Protein AF-A0A4P7GSN3-F1 (afdb_monomer)

pLDDT: mean 88.88, std 13.26, range [34.94, 98.12]

Mean predicted aligned error: 5.31 Å

Secondary structure (DSSP, 8-state):
-HHHHHHHHHHHHHHHTTTTSEEEEEEE-STT-EEEEEEEEEEE-SSEEEEEE-GGGTT-EEEEEHHHHHTTSEEEEEEETTEEEE----TT---

Nearest PDB structures (foldseek):
  3fb9-assembly1_A  TM=7.850E-01  e=6.507E-05  Streptococcus pneumoniae TIGR4
  8bdv-assembly1_A  TM=6.690E-01  e=4.033E-01  Staphylococcus aureus
  1ci0-assembly1_B  TM=4.309E-01  e=4.831E-01  Saccharomyces cerevisiae
  1nrg-assembly1_A-2  TM=4.635E-01  e=1.817E+00  Homo sapiens
  8qyt-assembly1_A-2  TM=2.865E-01  e=3.743E+00  Homo sapiens

Solvent-accessible surface area (backbone atoms only — not comparable to full-atom values): 5410 Å² total; per-residue (Å²): 123,66,69,61,56,57,52,44,51,49,55,50,59,57,50,60,78,42,54,75,32,45,30,40,39,40,36,61,73,59,104,84,41,75,47,76,50,53,25,29,30,63,46,76,53,100,69,34,36,32,33,34,27,41,71,95,55,75,52,41,74,47,76,50,42,51,63,34,36,37,69,61,41,28,43,50,27,40,51,60,88,94,45,77,47,73,62,85,57,54,83,73,79,81,121

Structure (mmCIF, N/CA/C/O backbone):
data_AF-A0A4P7GSN3-F1
#
_entry.id   AF-A0A4P7GSN3-F1
#
loop_
_atom_site.group_PDB
_atom_site.id
_atom_site.type_symbol
_atom_site.label_atom_id
_atom_site.label_alt_id
_atom_site.label_comp_id
_atom_site.label_asym_id
_atom_site.label_entity_id
_atom_site.label_seq_id
_atom_site.pdbx_PDB_ins_code
_atom_site.Cartn_x
_atom_site.Cartn_y
_atom_site.Cartn_z
_atom_site.occupancy
_atom_site.B_iso_or_equiv
_atom_site.auth_seq_id
_atom_site.auth_comp_id
_atom_site.auth_asym_id
_atom_site.auth_atom_id
_atom_site.pdbx_PDB_model_num
ATOM 1 N N . MET A 1 1 ? 10.090 -7.611 -21.107 1.00 52.44 1 MET A N 1
ATOM 2 C CA . MET A 1 1 ? 8.878 -6.759 -20.958 1.00 52.44 1 MET A CA 1
ATOM 3 C C . MET A 1 1 ? 7.625 -7.535 -20.536 1.00 52.44 1 MET A C 1
ATOM 5 O O . MET A 1 1 ? 6.759 -6.914 -19.935 1.00 52.44 1 MET A O 1
ATOM 9 N N . ALA A 1 2 ? 7.505 -8.845 -20.805 1.00 52.59 2 ALA A N 1
ATOM 10 C CA . ALA A 1 2 ? 6.383 -9.659 -20.312 1.00 52.59 2 ALA A CA 1
ATOM 11 C C . ALA A 1 2 ? 6.449 -9.904 -18.790 1.00 52.59 2 ALA A C 1
ATOM 13 O O . ALA A 1 2 ? 5.463 -9.683 -18.102 1.00 52.59 2 ALA A O 1
ATOM 14 N N . GLU A 1 3 ? 7.638 -10.200 -18.259 1.00 59.88 3 GLU A N 1
ATOM 15 C CA . GLU A 1 3 ? 7.853 -10.533 -16.838 1.00 59.88 3 GLU A CA 1
ATOM 16 C C . GLU A 1 3 ? 7.365 -9.448 -15.868 1.00 59.88 3 GLU A C 1
ATOM 18 O O . GLU A 1 3 ? 6.786 -9.742 -14.829 1.00 59.88 3 GLU A O 1
ATOM 23 N N . SER A 1 4 ? 7.516 -8.170 -16.226 1.00 67.44 4 SER A N 1
ATOM 24 C CA . SER A 1 4 ? 7.035 -7.077 -15.379 1.00 67.44 4 SER A CA 1
ATOM 25 C C . SER A 1 4 ? 5.507 -7.014 -15.311 1.00 67.44 4 SER A C 1
ATOM 27 O O . SER A 1 4 ? 4.976 -6.583 -14.297 1.00 67.44 4 SER A O 1
ATOM 29 N N . ARG A 1 5 ? 4.774 -7.424 -16.356 1.00 75.88 5 ARG A N 1
ATOM 30 C CA . ARG A 1 5 ? 3.301 -7.377 -16.344 1.00 75.88 5 ARG A CA 1
ATOM 31 C C . ARG A 1 5 ? 2.711 -8.429 -15.409 1.00 75.88 5 ARG A C 1
ATOM 33 O O . ARG A 1 5 ? 1.768 -8.105 -14.689 1.00 75.88 5 ARG A O 1
ATOM 40 N N . ASP A 1 6 ? 3.286 -9.628 -15.386 1.00 85.31 6 ASP A N 1
ATOM 41 C CA . ASP A 1 6 ? 2.887 -10.690 -14.459 1.00 85.31 6 ASP A CA 1
ATOM 42 C C . ASP A 1 6 ? 3.129 -10.279 -13.002 1.00 85.31 6 ASP A C 1
ATOM 44 O O . ASP A 1 6 ? 2.20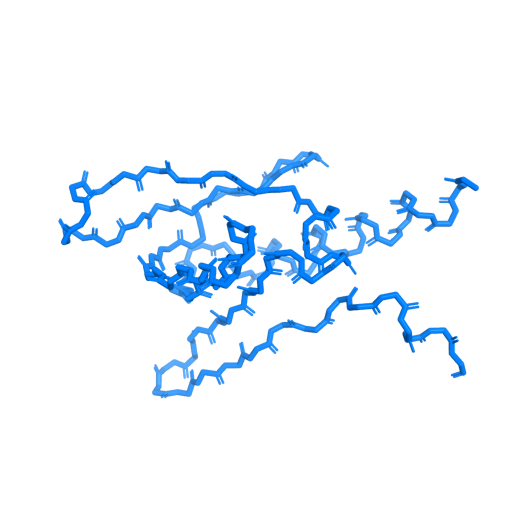5 -10.343 -12.190 1.00 85.31 6 ASP A O 1
ATOM 48 N N . VAL A 1 7 ? 4.299 -9.702 -12.700 1.00 89.06 7 VAL A N 1
ATOM 49 C CA . VAL A 1 7 ? 4.621 -9.204 -11.350 1.00 89.06 7 VAL A CA 1
ATOM 50 C C . VAL A 1 7 ? 3.644 -8.115 -10.894 1.00 89.06 7 VAL A C 1
ATOM 52 O O . VAL A 1 7 ? 3.145 -8.155 -9.771 1.00 89.06 7 VAL A O 1
ATOM 55 N N . LEU A 1 8 ? 3.304 -7.143 -11.750 1.00 91.75 8 LEU A N 1
ATOM 56 C CA . LEU A 1 8 ? 2.328 -6.107 -11.378 1.00 91.75 8 LEU A CA 1
ATOM 57 C C . LEU A 1 8 ? 0.926 -6.697 -11.133 1.00 91.75 8 LEU A C 1
ATOM 59 O O . LEU A 1 8 ? 0.209 -6.223 -10.250 1.00 91.75 8 LEU A O 1
ATOM 63 N N . ALA A 1 9 ? 0.541 -7.742 -11.873 1.00 91.94 9 ALA A N 1
ATOM 64 C CA . ALA A 1 9 ? -0.715 -8.452 -11.651 1.00 91.94 9 ALA A CA 1
ATOM 65 C C . ALA A 1 9 ? -0.711 -9.247 -10.333 1.00 91.94 9 ALA A C 1
ATOM 67 O O . ALA A 1 9 ? -1.740 -9.329 -9.662 1.00 91.94 9 ALA A O 1
ATOM 68 N N . GLU A 1 10 ? 0.425 -9.813 -9.924 1.00 93.06 10 GLU A N 1
ATOM 69 C CA . GLU A 1 10 ? 0.596 -10.432 -8.602 1.00 93.06 10 GLU A CA 1
ATOM 70 C C . GLU A 1 10 ? 0.489 -9.412 -7.468 1.00 93.06 10 GLU A C 1
ATOM 72 O O . GLU A 1 10 ? -0.289 -9.626 -6.541 1.00 93.06 10 GLU A O 1
ATOM 77 N N . ILE A 1 11 ? 1.172 -8.266 -7.578 1.00 94.81 11 ILE A N 1
ATOM 78 C CA . ILE A 1 11 ? 1.076 -7.175 -6.591 1.00 94.81 11 ILE A CA 1
ATOM 79 C C . ILE A 1 11 ? -0.378 -6.714 -6.448 1.00 94.81 11 ILE A C 1
ATOM 81 O O . ILE A 1 11 ? -0.871 -6.516 -5.336 1.00 94.81 11 ILE A O 1
ATOM 85 N N . ARG A 1 12 ? -1.090 -6.562 -7.571 1.00 95.19 12 ARG A N 1
ATOM 86 C CA . ARG A 1 12 ? -2.515 -6.228 -7.555 1.00 95.19 12 ARG A CA 1
ATOM 87 C C . ARG A 1 12 ? -3.337 -7.277 -6.801 1.00 95.19 12 ARG A C 1
ATOM 89 O O . ARG A 1 12 ? -4.121 -6.890 -5.936 1.00 95.19 12 ARG A O 1
ATOM 96 N N . ARG A 1 13 ? -3.175 -8.561 -7.141 1.00 95.69 13 ARG A N 1
ATOM 97 C CA . ARG A 1 13 ? -3.919 -9.672 -6.521 1.00 95.69 13 ARG A CA 1
ATOM 98 C C . ARG A 1 13 ? -3.659 -9.762 -5.022 1.00 95.69 13 ARG A C 1
ATOM 100 O O . ARG A 1 13 ? -4.587 -9.995 -4.257 1.00 95.69 13 ARG A O 1
ATOM 107 N N . ASP A 1 14 ? -2.423 -9.531 -4.588 1.00 95.50 14 ASP A N 1
ATOM 108 C CA . ASP A 1 14 ? -2.100 -9.464 -3.164 1.00 95.50 14 ASP A CA 1
ATOM 109 C C . ASP A 1 14 ? -2.809 -8.275 -2.493 1.00 95.50 14 ASP A C 1
ATOM 111 O O . ASP A 1 14 ? -3.492 -8.461 -1.486 1.00 95.50 14 ASP A O 1
ATOM 115 N N . LEU A 1 15 ? -2.756 -7.078 -3.095 1.00 96.56 15 LEU A N 1
ATOM 116 C CA . LEU A 1 15 ? -3.429 -5.880 -2.575 1.00 96.56 15 LEU A CA 1
ATOM 117 C C . LEU A 1 15 ? -4.952 -6.012 -2.466 1.00 96.56 15 LEU A C 1
ATOM 119 O O . LEU A 1 15 ? -5.542 -5.449 -1.542 1.00 96.56 15 LEU A O 1
ATOM 123 N N . GLU A 1 16 ? -5.589 -6.761 -3.367 1.00 96.69 16 GLU A N 1
ATOM 124 C CA . GLU A 1 16 ? -7.028 -7.049 -3.318 1.00 96.69 16 GLU A CA 1
ATOM 125 C C . GLU A 1 16 ? -7.439 -7.696 -1.976 1.00 96.69 16 GLU A C 1
ATOM 127 O O . GLU A 1 16 ? -8.499 -7.364 -1.443 1.00 96.69 16 GLU A O 1
ATOM 132 N N . ASN A 1 17 ? -6.564 -8.486 -1.335 1.00 96.25 17 ASN A N 1
ATOM 133 C CA . ASN A 1 17 ? -6.812 -9.098 -0.015 1.00 96.25 17 ASN A CA 1
ATOM 134 C C . ASN A 1 17 ? -6.786 -8.108 1.164 1.00 96.25 17 ASN A C 1
ATOM 136 O O . ASN A 1 17 ? -7.084 -8.475 2.313 1.00 96.25 17 ASN A O 1
ATOM 140 N N . TYR A 1 18 ? -6.385 -6.860 0.922 1.00 96.75 18 TYR A N 1
ATOM 141 C CA . TYR A 1 18 ? -6.301 -5.823 1.946 1.00 96.75 18 TYR A CA 1
ATOM 142 C C . TYR A 1 18 ? -7.251 -4.649 1.693 1.00 96.75 18 TYR A C 1
ATOM 144 O O . TYR A 1 18 ? -7.225 -3.681 2.454 1.00 96.75 18 TYR A O 1
ATOM 152 N N . VAL A 1 19 ? -8.107 -4.718 0.668 1.00 97.38 19 VAL A N 1
ATOM 153 C CA . VAL A 1 19 ? -9.153 -3.710 0.445 1.00 97.38 19 VAL A CA 1
ATOM 154 C C . VAL A 1 19 ? -10.063 -3.630 1.676 1.00 97.38 19 VAL A C 1
ATOM 156 O O . VAL A 1 19 ? -10.437 -4.640 2.267 1.00 97.38 19 VAL A O 1
ATOM 159 N N . GLY A 1 20 ? -10.370 -2.406 2.102 1.00 97.06 20 GLY A N 1
ATOM 160 C CA . GLY A 1 20 ? -11.104 -2.105 3.330 1.00 97.06 20 GLY A 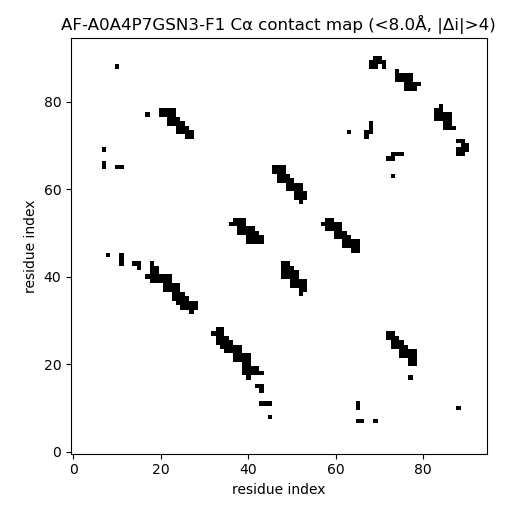CA 1
ATOM 161 C C . GLY A 1 20 ? -10.250 -2.108 4.602 1.00 97.06 20 GLY A C 1
ATOM 162 O O . GLY A 1 20 ? -10.745 -1.708 5.653 1.00 97.06 20 GLY A O 1
ATOM 163 N N . LYS A 1 21 ? -8.972 -2.509 4.543 1.00 96.88 21 LYS A N 1
ATOM 164 C CA . LYS A 1 21 ? -8.081 -2.492 5.712 1.00 96.88 21 LYS A CA 1
ATOM 165 C C . LYS A 1 21 ? -7.373 -1.153 5.855 1.00 96.88 21 LYS A C 1
ATOM 167 O O . LYS A 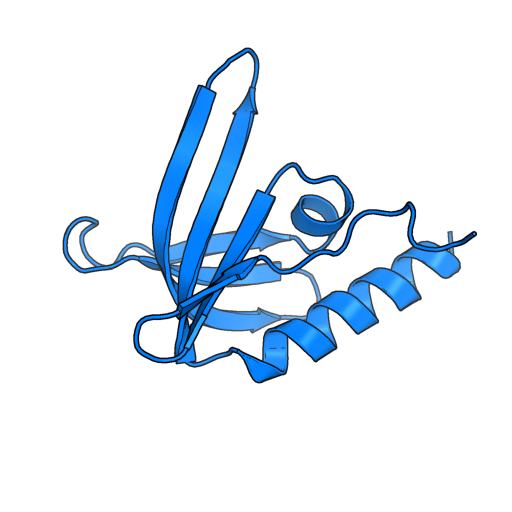1 21 ? -7.062 -0.472 4.872 1.00 96.88 21 LYS A O 1
ATOM 172 N N . ARG A 1 22 ? -7.069 -0.802 7.106 1.00 96.69 22 ARG A N 1
ATOM 173 C CA . ARG A 1 22 ? -6.243 0.360 7.423 1.00 96.69 22 ARG A CA 1
ATOM 174 C C . ARG A 1 22 ? -4.810 0.107 6.961 1.00 96.69 22 ARG A C 1
ATOM 176 O O . ARG A 1 22 ? -4.254 -0.973 7.178 1.00 96.69 22 ARG A O 1
ATOM 183 N N . VAL A 1 23 ? -4.213 1.117 6.347 1.00 97.19 23 VAL A N 1
ATOM 184 C CA . VAL A 1 23 ? -2.865 1.086 5.793 1.00 97.19 23 VAL A CA 1
ATOM 185 C C . VAL A 1 23 ? -2.098 2.360 6.123 1.00 97.19 23 VAL A C 1
ATOM 187 O O . VAL A 1 23 ? -2.665 3.443 6.270 1.00 97.19 23 VAL A O 1
ATOM 190 N N . ARG A 1 24 ? -0.776 2.229 6.183 1.00 96.50 24 ARG A N 1
ATOM 191 C CA . ARG A 1 24 ? 0.176 3.335 6.198 1.00 96.50 24 ARG A CA 1
ATOM 192 C C . ARG A 1 24 ? 0.897 3.380 4.861 1.00 96.50 24 ARG A C 1
ATOM 194 O O . ARG A 1 24 ? 1.436 2.367 4.416 1.00 96.50 24 ARG A O 1
ATOM 201 N N . ILE A 1 25 ? 0.925 4.558 4.257 1.00 95.81 25 ILE A N 1
ATOM 202 C CA . ILE A 1 25 ? 1.619 4.840 3.007 1.00 95.81 25 ILE A CA 1
ATOM 203 C C . ILE A 1 25 ? 2.840 5.693 3.300 1.00 95.81 25 ILE A C 1
ATOM 205 O O . ILE A 1 25 ? 2.710 6.777 3.869 1.00 95.81 25 ILE A O 1
ATOM 209 N N . ARG A 1 26 ? 4.011 5.230 2.866 1.00 95.31 26 ARG A N 1
ATOM 210 C CA . ARG A 1 26 ? 5.260 5.995 2.872 1.00 95.31 26 ARG A CA 1
ATOM 211 C C . ARG A 1 26 ? 5.683 6.241 1.430 1.00 95.31 26 ARG A C 1
ATOM 213 O O . ARG A 1 26 ? 5.932 5.291 0.703 1.00 95.31 26 ARG A O 1
ATOM 220 N N . ALA A 1 27 ? 5.727 7.500 1.001 1.00 93.44 27 ALA A N 1
ATOM 221 C CA . ALA A 1 27 ? 6.042 7.865 -0.381 1.00 93.44 27 ALA A CA 1
ATOM 222 C C . ALA A 1 27 ? 7.275 8.776 -0.468 1.00 93.44 27 ALA A C 1
ATOM 224 O O . ALA A 1 27 ? 7.383 9.778 0.248 1.00 93.44 27 ALA A O 1
ATOM 225 N N . ASN A 1 28 ? 8.175 8.452 -1.396 1.00 91.19 28 ASN A N 1
ATOM 226 C CA . ASN A 1 28 ? 9.395 9.194 -1.694 1.00 91.19 28 ASN A CA 1
ATOM 227 C C . ASN A 1 28 ? 9.101 10.300 -2.721 1.00 91.19 28 ASN A C 1
ATOM 229 O O . ASN A 1 28 ? 8.996 10.051 -3.919 1.00 91.19 28 ASN A O 1
ATOM 233 N N . LYS A 1 29 ? 8.975 11.552 -2.265 1.00 81.56 29 LYS A N 1
ATOM 234 C CA . LYS A 1 29 ? 8.679 12.728 -3.109 1.00 81.56 29 LYS A CA 1
ATOM 235 C C . LYS A 1 29 ? 9.935 13.522 -3.513 1.00 81.56 29 LYS A C 1
ATOM 237 O O . LYS A 1 29 ? 9.905 14.751 -3.544 1.00 81.56 29 LYS A O 1
ATOM 242 N N . GLY A 1 30 ? 11.045 12.844 -3.817 1.00 78.44 30 GLY A N 1
ATOM 243 C CA . GLY A 1 30 ? 12.277 13.463 -4.337 1.00 78.44 30 GLY A CA 1
ATOM 244 C C . GLY A 1 30 ? 13.422 13.597 -3.322 1.00 78.44 30 GLY A C 1
ATOM 245 O O . GLY A 1 30 ? 13.490 12.840 -2.356 1.00 78.44 30 GLY A O 1
ATOM 246 N N . ARG A 1 31 ? 14.347 14.549 -3.560 1.00 75.88 31 ARG A N 1
ATOM 247 C CA . ARG A 1 31 ? 15.687 14.686 -2.929 1.00 75.88 31 ARG A CA 1
ATOM 248 C C . ARG A 1 31 ? 15.669 14.962 -1.410 1.00 75.88 31 ARG A C 1
ATOM 250 O O . ARG A 1 31 ? 16.149 16.006 -0.986 1.00 75.88 31 ARG A O 1
ATOM 257 N N . ARG A 1 32 ? 15.195 14.005 -0.600 1.00 79.38 32 ARG A N 1
ATOM 258 C CA . ARG A 1 32 ? 15.087 13.994 0.885 1.00 79.38 32 ARG A CA 1
ATOM 259 C C . ARG A 1 32 ? 13.705 14.325 1.463 1.00 79.38 32 ARG A C 1
ATOM 261 O O . ARG A 1 32 ? 13.608 14.662 2.639 1.00 79.38 32 ARG A O 1
ATOM 268 N N . ARG A 1 33 ? 12.623 14.202 0.687 1.00 85.31 33 ARG A N 1
ATOM 269 C CA . ARG A 1 33 ? 11.256 14.331 1.226 1.00 85.31 33 ARG A CA 1
ATOM 270 C C . ARG A 1 33 ? 10.528 12.996 1.206 1.00 85.31 33 ARG A C 1
ATOM 272 O O . ARG A 1 33 ? 10.121 12.522 0.150 1.00 85.31 33 ARG A O 1
ATOM 279 N N . ILE A 1 34 ? 10.336 12.441 2.395 1.00 90.25 34 ILE A N 1
ATOM 280 C CA . ILE A 1 34 ? 9.500 11.270 2.642 1.00 90.25 34 ILE A CA 1
ATOM 281 C C . ILE A 1 34 ? 8.209 11.770 3.277 1.00 90.25 34 ILE A C 1
ATOM 283 O O . ILE A 1 34 ? 8.253 12.535 4.239 1.00 90.25 34 ILE A O 1
ATOM 287 N N . VAL A 1 35 ? 7.068 11.368 2.724 1.00 91.38 35 VAL A N 1
ATOM 288 C CA . VAL A 1 35 ? 5.759 11.647 3.321 1.00 91.38 35 VAL A CA 1
ATOM 289 C C . VAL A 1 35 ? 5.149 10.351 3.817 1.00 91.38 35 VAL A C 1
ATOM 291 O O . VAL A 1 35 ? 5.141 9.357 3.095 1.00 91.38 35 VAL A O 1
AT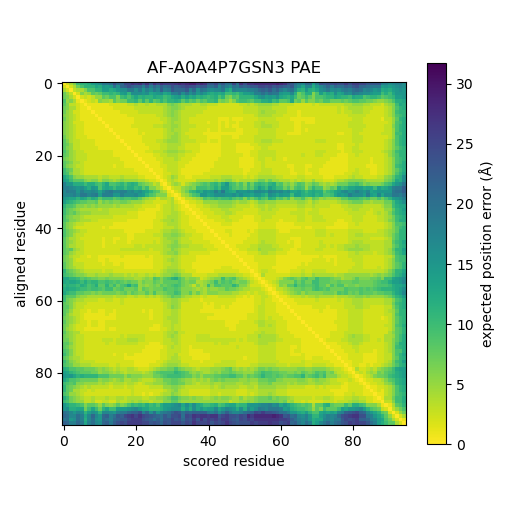OM 294 N N . GLU A 1 36 ? 4.629 10.375 5.039 1.00 94.19 36 GLU A N 1
ATOM 295 C CA . GLU A 1 36 ? 3.910 9.252 5.629 1.00 94.19 36 GLU A CA 1
ATOM 296 C C . GLU A 1 36 ? 2.471 9.676 5.914 1.00 94.19 36 GLU A C 1
ATOM 298 O O . GLU A 1 36 ? 2.233 10.761 6.447 1.00 94.19 36 GLU A O 1
ATOM 303 N N . ARG A 1 37 ? 1.512 8.852 5.493 1.00 94.19 37 ARG A N 1
ATOM 304 C CA . ARG A 1 37 ? 0.075 9.091 5.661 1.00 94.19 37 ARG A CA 1
ATOM 305 C C . ARG A 1 37 ? -0.626 7.797 6.040 1.00 94.19 37 ARG A C 1
ATOM 307 O O . ARG A 1 37 ? -0.197 6.721 5.629 1.00 94.19 37 ARG A O 1
ATOM 314 N N . GLU A 1 38 ? -1.715 7.915 6.781 1.00 95.31 38 GLU A N 1
ATOM 315 C CA . GLU A 1 38 ? -2.566 6.790 7.163 1.00 95.31 38 GLU A CA 1
ATOM 316 C C . GLU A 1 38 ? -3.949 6.926 6.536 1.00 95.31 38 GLU A C 1
ATOM 318 O O . GLU A 1 38 ? -4.422 8.029 6.243 1.00 95.31 38 GLU A O 1
ATOM 323 N N . GLY A 1 39 ? -4.561 5.783 6.261 1.00 96.19 39 GLY A N 1
ATOM 324 C CA . GLY A 1 39 ? -5.863 5.714 5.626 1.00 96.19 39 GLY A CA 1
ATOM 325 C C . GLY A 1 39 ? -6.350 4.286 5.481 1.00 96.19 39 GLY A C 1
ATOM 326 O O . GLY A 1 39 ? -5.787 3.351 6.040 1.00 96.19 39 GLY A O 1
ATOM 327 N N . THR A 1 40 ? -7.380 4.106 4.671 1.00 97.44 40 THR A N 1
ATOM 328 C CA . THR A 1 40 ? -7.938 2.809 4.293 1.00 97.44 40 THR A CA 1
ATOM 329 C C . THR A 1 40 ? -7.628 2.528 2.830 1.00 97.44 40 THR A C 1
ATOM 331 O O . THR A 1 40 ? -7.824 3.404 1.982 1.00 97.44 40 THR A O 1
ATOM 334 N N . LEU A 1 41 ? -7.164 1.316 2.511 1.00 98.00 41 LEU A N 1
ATOM 335 C CA . LEU A 1 41 ? -7.060 0.866 1.123 1.00 98.00 41 LEU A CA 1
ATOM 336 C C . LEU A 1 41 ? -8.479 0.738 0.555 1.00 98.00 41 LEU A C 1
ATOM 338 O O . LEU A 1 41 ? -9.198 -0.201 0.875 1.00 98.00 41 LEU A O 1
ATOM 342 N N . GLU A 1 42 ? -8.914 1.718 -0.231 1.00 97.94 42 GLU A N 1
ATOM 343 C CA . GLU A 1 42 ? -10.314 1.865 -0.633 1.00 97.94 42 GLU A CA 1
ATOM 344 C C . GLU A 1 42 ? -10.645 0.958 -1.818 1.00 97.94 42 GLU A C 1
ATOM 346 O O . GLU A 1 42 ? -11.671 0.282 -1.803 1.00 97.94 42 GLU A O 1
ATOM 351 N N . LYS A 1 43 ? -9.798 0.961 -2.857 1.00 97.69 43 LYS A N 1
ATOM 352 C CA . LYS A 1 43 ? -10.032 0.229 -4.112 1.00 97.69 43 LYS A CA 1
ATOM 353 C C . LYS A 1 43 ? -8.729 -0.142 -4.810 1.00 97.69 43 LYS A C 1
ATOM 355 O O . LYS A 1 43 ? -7.731 0.569 -4.701 1.00 97.69 43 LYS A O 1
ATOM 360 N N . THR A 1 44 ? -8.779 -1.195 -5.613 1.00 97.75 44 THR A N 1
ATOM 361 C CA . THR A 1 44 ? -7.750 -1.580 -6.586 1.00 97.75 44 THR A CA 1
ATOM 362 C C . THR A 1 44 ? -8.338 -1.523 -7.998 1.00 97.75 44 THR A C 1
ATOM 364 O O . THR A 1 44 ? -9.516 -1.799 -8.215 1.00 97.75 44 THR A O 1
ATOM 367 N N . TYR A 1 45 ? -7.520 -1.130 -8.968 1.00 96.31 45 TYR A N 1
ATOM 368 C CA . TYR A 1 45 ? -7.857 -1.032 -10.388 1.00 96.31 45 TYR A CA 1
ATOM 369 C C . TYR A 1 45 ? -6.713 -1.632 -11.209 1.00 96.31 45 TYR A C 1
ATOM 371 O O . TYR A 1 45 ? -5.620 -1.783 -10.681 1.00 96.31 45 TYR A O 1
ATOM 379 N N . PRO A 1 46 ? -6.886 -1.921 -12.511 1.00 94.31 46 PRO A N 1
ATOM 380 C CA . PRO A 1 46 ? -5.839 -2.565 -13.307 1.00 94.31 46 PRO A CA 1
ATOM 381 C C . PRO A 1 46 ? -4.439 -1.944 -13.229 1.00 94.31 46 PRO A C 1
ATOM 383 O O . PRO A 1 46 ? -3.466 -2.687 -13.250 1.00 94.31 46 PRO A O 1
ATOM 386 N N . ASN A 1 47 ? -4.330 -0.619 -13.079 1.00 94.12 47 ASN A N 1
ATOM 387 C CA . ASN A 1 47 ? -3.042 0.086 -13.113 1.00 94.12 47 ASN A CA 1
ATOM 388 C C . ASN A 1 47 ? -2.690 0.836 -11.816 1.00 94.12 47 ASN A C 1
ATOM 390 O O . ASN A 1 47 ? -1.578 1.350 -11.691 1.00 94.12 47 ASN A O 1
ATOM 394 N N . LEU A 1 48 ? -3.629 0.957 -10.875 1.00 96.94 48 LEU A N 1
ATOM 395 C CA . LEU A 1 48 ? -3.448 1.756 -9.665 1.00 96.94 48 LEU A CA 1
ATOM 396 C C . LEU A 1 48 ? -4.324 1.256 -8.523 1.00 96.94 48 LEU A C 1
ATOM 398 O O . LEU A 1 48 ? -5.349 0.615 -8.738 1.00 96.94 48 LEU A O 1
ATOM 402 N N 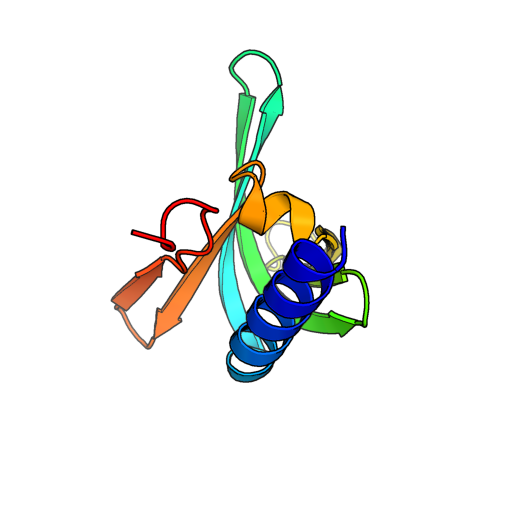. PHE A 1 49 ? -3.970 1.638 -7.307 1.00 98.00 49 PHE A N 1
ATOM 403 C CA . PHE A 1 49 ? -4.810 1.478 -6.127 1.00 98.00 49 PHE A CA 1
ATOM 404 C C . PHE A 1 49 ? -5.090 2.836 -5.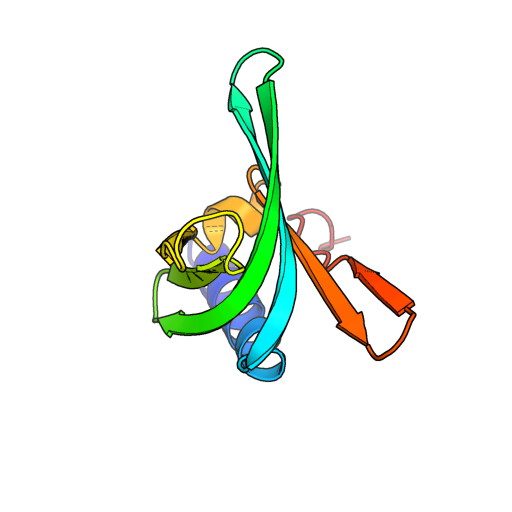484 1.00 98.00 49 PHE A C 1
ATOM 406 O O . PHE A 1 49 ? -4.352 3.802 -5.685 1.00 98.00 49 PHE A O 1
ATOM 413 N N . VAL A 1 50 ? -6.184 2.913 -4.730 1.00 98.12 50 VAL A N 1
ATOM 414 C CA . VAL A 1 50 ? -6.680 4.134 -4.091 1.00 98.12 50 VAL A CA 1
ATOM 415 C C . VAL A 1 50 ? -6.696 3.947 -2.586 1.00 98.12 50 VAL A C 1
ATOM 417 O O . VAL A 1 50 ? -7.247 2.973 -2.079 1.00 98.12 50 VAL A O 1
ATOM 420 N N . VAL A 1 51 ? -6.133 4.915 -1.873 1.00 97.88 51 VAL A N 1
ATOM 421 C CA . VAL A 1 51 ? -6.172 5.009 -0.416 1.00 97.88 51 VAL A CA 1
ATOM 422 C C . VAL A 1 51 ? -7.006 6.224 -0.041 1.00 97.88 51 VAL A C 1
ATOM 424 O O . VAL A 1 51 ? -6.710 7.345 -0.462 1.00 97.88 51 VAL A O 1
ATOM 427 N N . LYS A 1 52 ? -8.047 6.003 0.758 1.00 97.69 52 LYS A N 1
ATOM 428 C CA . LYS A 1 52 ? -8.813 7.070 1.399 1.00 97.69 52 LYS A CA 1
ATOM 429 C C . LYS A 1 52 ? -8.124 7.407 2.715 1.00 97.69 52 LYS A C 1
ATOM 431 O O . LYS A 1 52 ? -8.051 6.553 3.588 1.00 97.69 52 LYS A O 1
ATOM 436 N N . LEU A 1 53 ? -7.583 8.612 2.837 1.00 96.06 53 LEU A N 1
ATOM 437 C CA . LEU A 1 53 ? -6.900 9.050 4.051 1.00 96.06 53 LEU A CA 1
ATOM 438 C C . LEU A 1 53 ? -7.884 9.236 5.211 1.00 96.06 53 LEU A C 1
ATOM 440 O O . LEU A 1 53 ? -9.068 9.489 4.982 1.00 96.06 53 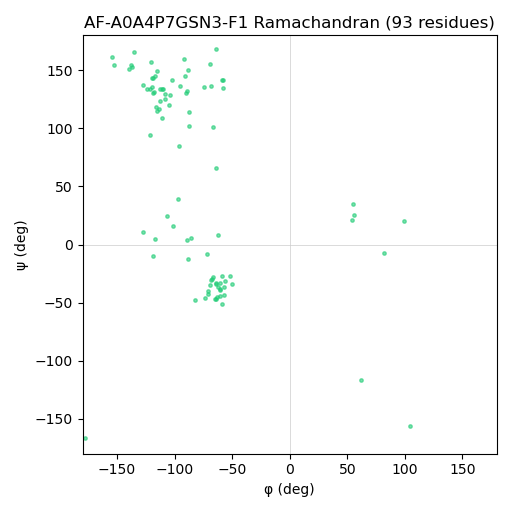LEU A O 1
ATOM 444 N N . ASP A 1 54 ? -7.373 9.133 6.436 1.00 91.88 54 ASP A N 1
ATOM 445 C CA . ASP A 1 54 ? -8.154 9.353 7.658 1.00 91.88 54 ASP A CA 1
ATOM 446 C C . ASP A 1 54 ? -8.660 10.816 7.760 1.00 91.88 54 ASP A C 1
ATOM 448 O O . ASP A 1 54 ? -8.247 11.702 7.001 1.00 91.88 54 ASP A O 1
ATOM 452 N N . GLU A 1 55 ? -9.578 11.090 8.694 1.00 84.75 55 GLU A N 1
ATOM 453 C CA . GLU A 1 55 ? -10.291 12.378 8.814 1.00 84.75 55 GLU A CA 1
ATOM 454 C C . GLU A 1 55 ? -9.375 13.595 9.017 1.00 84.75 55 GLU A C 1
ATOM 456 O O . GLU A 1 55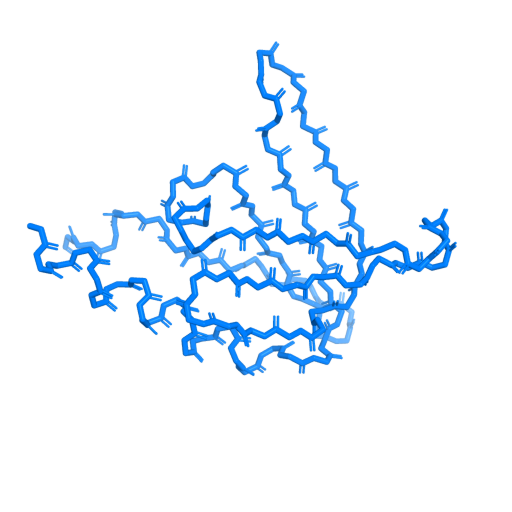 ? -9.703 14.683 8.541 1.00 84.75 55 GLU A O 1
ATOM 461 N N . GLU A 1 56 ? -8.189 13.401 9.608 1.00 87.00 56 GLU A N 1
ATOM 462 C CA . GLU A 1 56 ? -7.124 14.418 9.707 1.00 87.00 56 GLU A CA 1
ATOM 463 C C . GLU A 1 56 ? -6.783 15.043 8.338 1.00 87.00 56 GLU A C 1
ATOM 465 O O . GLU A 1 56 ? -6.387 16.204 8.242 1.00 87.00 56 GLU A O 1
ATOM 470 N N . TYR A 1 57 ? -6.996 14.295 7.254 1.00 86.25 57 TYR A N 1
ATOM 471 C CA . TYR A 1 57 ? -6.749 14.714 5.876 1.00 86.25 57 TYR A CA 1
ATOM 472 C C . TYR A 1 57 ? -8.028 15.000 5.093 1.00 86.25 57 TYR A C 1
ATOM 474 O O . TYR A 1 57 ? -8.029 14.885 3.864 1.00 86.25 57 TYR A O 1
ATOM 482 N N . GLN A 1 58 ? -9.122 15.340 5.780 1.00 90.06 58 GLN A N 1
ATOM 483 C CA . GLN A 1 58 ? -10.418 15.647 5.168 1.00 90.06 58 GLN A CA 1
ATOM 484 C C . GLN A 1 58 ? -10.922 14.517 4.254 1.00 90.06 58 GLN A C 1
ATOM 486 O O . GLN A 1 58 ? -11.515 14.773 3.207 1.00 90.06 58 GLN A O 1
ATOM 491 N N . ASN A 1 59 ? -10.651 13.254 4.610 1.00 88.69 59 ASN A N 1
ATOM 492 C CA . ASN A 1 59 ? -11.030 12.086 3.806 1.00 88.69 59 ASN A CA 1
ATOM 493 C C . ASN A 1 59 ? -10.500 12.116 2.354 1.00 88.69 59 ASN A C 1
ATOM 495 O O . ASN A 1 59 ? -11.083 11.504 1.451 1.00 88.69 59 ASN A O 1
ATOM 499 N N . ARG A 1 60 ? -9.396 12.835 2.102 1.00 94.75 60 ARG A N 1
ATOM 500 C CA . ARG A 1 60 ? -8.788 12.945 0.773 1.00 94.75 60 ARG A CA 1
ATOM 501 C C . ARG A 1 60 ? -8.388 11.568 0.240 1.00 94.75 60 ARG A C 1
ATOM 503 O O . ARG A 1 60 ? -7.845 10.740 0.964 1.00 94.75 60 ARG A O 1
ATOM 510 N N . ARG A 1 61 ? -8.577 11.350 -1.062 1.00 95.94 61 ARG A N 1
ATOM 511 C CA . ARG A 1 61 ? -8.109 10.145 -1.761 1.00 95.94 61 ARG A CA 1
ATOM 512 C C . ARG A 1 61 ? -6.755 10.381 -2.417 1.00 95.94 61 ARG A C 1
ATOM 514 O O . ARG A 1 61 ? -6.540 11.419 -3.047 1.00 95.94 61 ARG A O 1
ATOM 521 N N . LEU A 1 62 ? -5.857 9.414 -2.282 1.00 95.44 62 LEU A N 1
ATOM 522 C CA . LEU A 1 62 ? -4.594 9.344 -3.012 1.00 95.44 62 LEU A CA 1
ATOM 523 C C . LEU A 1 62 ? -4.556 8.059 -3.831 1.00 95.44 62 LEU A C 1
ATOM 525 O O . LEU A 1 62 ? -5.027 7.020 -3.379 1.00 95.44 62 LEU A O 1
ATOM 529 N N . SER A 1 63 ? -3.978 8.136 -5.023 1.00 97.19 63 SER A N 1
ATOM 530 C CA . SER A 1 63 ? -3.772 6.989 -5.903 1.00 97.19 63 SER A CA 1
ATOM 531 C C . SER A 1 63 ? -2.291 6.771 -6.168 1.00 97.19 63 SER A C 1
ATOM 533 O O . SER A 1 63 ? -1.555 7.743 -6.350 1.00 97.19 63 SER A O 1
ATOM 535 N N . TYR A 1 64 ? -1.887 5.508 -6.247 1.00 96.19 64 TYR A N 1
ATOM 536 C CA . TYR A 1 64 ? -0.519 5.089 -6.548 1.00 96.19 64 TYR A CA 1
ATOM 537 C C . TYR A 1 64 ? -0.536 3.908 -7.511 1.00 96.19 64 TYR A C 1
ATOM 539 O O . TYR A 1 64 ? -1.510 3.155 -7.558 1.00 96.19 64 TYR A O 1
ATOM 547 N N . THR A 1 65 ? 0.532 3.743 -8.281 1.00 96.06 65 THR A N 1
ATOM 548 C CA . THR A 1 65 ? 0.661 2.643 -9.240 1.00 96.06 65 THR A CA 1
ATOM 549 C C . THR A 1 65 ? 1.350 1.439 -8.606 1.00 96.06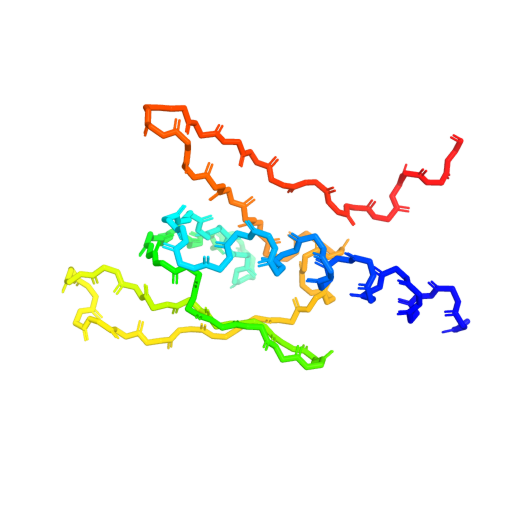 65 THR A C 1
ATOM 551 O O . THR A 1 65 ? 2.077 1.556 -7.620 1.00 96.06 65 THR A O 1
ATOM 554 N N . TYR A 1 66 ? 1.164 0.257 -9.190 1.00 95.25 66 TYR A N 1
ATOM 555 C CA . TYR A 1 66 ? 1.889 -0.944 -8.759 1.00 95.25 66 TYR A CA 1
ATOM 556 C C . TYR A 1 66 ? 3.393 -0.849 -9.052 1.00 95.25 66 TYR A C 1
ATOM 558 O O . TYR A 1 66 ? 4.206 -1.396 -8.311 1.00 95.25 66 TYR A O 1
ATOM 566 N N . THR A 1 67 ? 3.774 -0.084 -10.079 1.00 93.69 67 THR A N 1
ATOM 567 C CA . THR A 1 67 ? 5.175 0.232 -10.374 1.00 93.69 67 THR A CA 1
ATOM 568 C C . THR A 1 67 ? 5.823 1.015 -9.235 1.00 93.69 67 THR A C 1
ATOM 570 O O . THR A 1 67 ? 6.982 0.763 -8.912 1.00 93.69 67 THR A O 1
ATOM 573 N N . ASP A 1 68 ? 5.088 1.913 -8.571 1.00 93.38 68 ASP A N 1
ATOM 574 C CA . ASP A 1 68 ? 5.614 2.665 -7.424 1.00 93.38 68 ASP A CA 1
ATOM 575 C C . ASP A 1 68 ? 5.963 1.744 -6.246 1.00 93.38 68 ASP A C 1
ATOM 577 O O . ASP A 1 68 ? 6.924 2.004 -5.522 1.00 93.38 68 ASP A O 1
ATOM 581 N N . LEU A 1 69 ? 5.213 0.650 -6.072 1.00 93.38 69 LEU A N 1
ATOM 582 C CA . LEU A 1 69 ? 5.490 -0.376 -5.064 1.00 93.38 69 LEU A CA 1
ATOM 583 C C . LEU A 1 69 ? 6.689 -1.239 -5.449 1.00 93.38 69 LEU A C 1
ATOM 585 O O . LEU A 1 69 ? 7.582 -1.462 -4.633 1.00 93.38 69 LEU A O 1
ATOM 589 N N . LEU A 1 70 ? 6.727 -1.681 -6.708 1.00 91.81 70 LEU A N 1
ATOM 590 C CA . LEU A 1 70 ? 7.813 -2.492 -7.256 1.00 91.81 70 LEU A CA 1
ATOM 591 C C . LEU A 1 70 ? 9.166 -1.762 -7.194 1.00 91.81 70 LEU A C 1
ATOM 593 O O . LEU A 1 70 ? 10.196 -2.366 -6.898 1.00 91.81 70 LEU A O 1
ATOM 597 N N . THR A 1 71 ? 9.157 -0.450 -7.444 1.00 90.62 71 THR A N 1
ATOM 598 C CA . THR A 1 71 ? 10.345 0.425 -7.428 1.00 90.62 71 THR A CA 1
ATOM 599 C C . THR A 1 71 ? 10.638 1.038 -6.056 1.00 90.62 71 THR A C 1
ATOM 601 O O . THR A 1 71 ? 11.552 1.853 -5.934 1.00 90.62 71 THR A O 1
ATOM 604 N N . ALA A 1 72 ? 9.872 0.671 -5.019 1.00 90.69 72 ALA A N 1
ATOM 605 C CA . ALA A 1 72 ? 9.965 1.220 -3.663 1.00 90.69 72 ALA A CA 1
ATOM 606 C C . ALA A 1 72 ? 9.854 2.761 -3.581 1.00 90.69 72 ALA A C 1
ATOM 608 O O . ALA A 1 72 ? 10.253 3.383 -2.591 1.00 90.69 72 ALA A O 1
ATOM 609 N N . MET A 1 73 ? 9.275 3.405 -4.599 1.00 91.69 73 MET A N 1
ATOM 610 C CA . MET A 1 73 ? 8.894 4.816 -4.533 1.00 91.69 73 MET A CA 1
ATOM 611 C C . MET A 1 73 ? 7.753 5.021 -3.529 1.00 91.69 73 MET A C 1
ATOM 613 O O . MET A 1 73 ? 7.668 6.069 -2.882 1.00 91.69 73 MET A O 1
ATOM 617 N N . VAL A 1 74 ? 6.911 3.999 -3.374 1.00 94.38 74 VAL A N 1
ATOM 618 C CA . VAL A 1 74 ? 5.835 3.915 -2.394 1.00 94.38 74 VAL A CA 1
ATOM 619 C C . VAL A 1 74 ? 5.971 2.608 -1.622 1.00 94.38 74 VAL A C 1
ATOM 621 O O . VAL A 1 74 ? 6.209 1.550 -2.193 1.00 94.38 74 VAL A O 1
ATOM 624 N N . GLU A 1 75 ? 5.785 2.675 -0.312 1.00 95.50 75 GLU A N 1
ATOM 625 C CA . GLU A 1 75 ? 5.745 1.518 0.572 1.00 95.50 75 GLU A CA 1
ATOM 626 C C . GLU A 1 75 ? 4.382 1.472 1.267 1.00 95.50 75 GLU A C 1
ATOM 628 O O . GLU A 1 75 ? 3.885 2.492 1.757 1.00 95.50 75 GLU A O 1
ATOM 633 N N . VAL A 1 76 ? 3.787 0.279 1.324 1.00 96.56 76 VAL A N 1
ATOM 634 C CA . VAL A 1 76 ? 2.492 0.029 1.970 1.00 96.56 76 VAL A CA 1
ATOM 635 C C . VAL A 1 76 ? 2.720 -0.839 3.196 1.00 96.56 76 VAL A C 1
ATOM 637 O O . VAL A 1 76 ? 3.430 -1.842 3.149 1.00 96.56 76 VAL A O 1
ATOM 640 N N . SER A 1 77 ? 2.111 -0.462 4.314 1.00 97.12 77 SER A N 1
ATOM 641 C CA . SER A 1 77 ? 1.998 -1.323 5.490 1.00 97.12 77 SER A CA 1
ATOM 642 C C . SER A 1 77 ? 0.538 -1.483 5.873 1.00 97.12 77 SER A C 1
ATOM 644 O O . SER A 1 77 ? -0.175 -0.489 5.932 1.00 97.12 77 SER A O 1
ATOM 646 N N . VAL A 1 78 ? 0.100 -2.705 6.154 1.00 96.81 78 VAL A N 1
ATOM 647 C CA . VAL A 1 78 ? -1.274 -3.024 6.556 1.00 96.81 78 VAL A CA 1
ATOM 648 C C . VAL A 1 78 ? -1.327 -3.236 8.062 1.00 96.81 78 VAL A C 1
ATOM 650 O O . VAL A 1 78 ? -0.417 -3.833 8.644 1.00 96.81 78 VAL A O 1
ATOM 653 N N . TYR A 1 79 ? -2.398 -2.762 8.690 1.00 94.81 79 TYR A N 1
ATOM 654 C CA . TYR A 1 79 ? -2.672 -3.010 10.100 1.00 94.81 79 TYR A CA 1
ATOM 655 C C . TYR A 1 79 ? -3.513 -4.280 10.278 1.00 94.81 79 TYR A C 1
ATOM 657 O O . TYR A 1 79 ? -4.550 -4.442 9.635 1.00 94.81 79 TYR A O 1
ATOM 665 N N . ASN A 1 80 ? -3.073 -5.168 11.169 1.00 90.88 80 ASN A N 1
ATOM 666 C CA . ASN A 1 80 ? -3.818 -6.334 11.635 1.00 90.88 80 ASN A CA 1
ATOM 667 C C . ASN A 1 80 ? -3.972 -6.237 13.159 1.00 90.88 80 ASN A C 1
ATOM 669 O O . ASN A 1 80 ? -3.064 -6.579 13.917 1.00 90.88 80 ASN A O 1
ATOM 673 N N . GLY A 1 81 ? -5.091 -5.675 13.617 1.00 87.62 81 GLY A N 1
ATOM 674 C CA . GLY A 1 81 ? -5.264 -5.326 15.027 1.00 87.62 81 GLY A CA 1
ATOM 675 C C . GLY A 1 81 ? -4.227 -4.291 15.479 1.00 87.62 81 GLY A C 1
ATOM 676 O O . GLY A 1 81 ? -4.213 -3.169 14.975 1.00 87.62 81 GLY A O 1
ATOM 677 N N . LYS A 1 82 ? -3.363 -4.667 16.432 1.00 85.44 82 LYS A N 1
ATOM 678 C CA . LYS A 1 82 ? -2.270 -3.810 16.935 1.00 85.44 82 LYS A CA 1
ATOM 679 C C . LYS A 1 82 ? -0.971 -3.949 16.136 1.00 85.44 82 LYS A C 1
ATOM 681 O O . LYS A 1 82 ? -0.063 -3.141 16.313 1.00 85.44 82 LYS A O 1
ATOM 686 N N . GLU A 1 83 ? -0.868 -4.958 15.278 1.00 90.31 83 GLU A N 1
ATOM 687 C CA . GLU A 1 83 ? 0.347 -5.236 14.522 1.00 90.31 83 GLU A CA 1
ATOM 688 C C . GLU A 1 83 ? 0.338 -4.521 13.173 1.00 90.31 83 GLU A C 1
ATOM 690 O O . GLU A 1 83 ? -0.696 -4.388 12.516 1.00 90.31 83 GLU A O 1
ATOM 695 N N . ARG A 1 84 ? 1.520 -4.081 12.737 1.00 92.75 84 ARG A N 1
ATOM 696 C CA . ARG A 1 84 ? 1.723 -3.467 11.424 1.00 92.75 84 ARG A CA 1
ATOM 697 C C . ARG A 1 84 ? 2.654 -4.337 10.592 1.00 92.75 84 ARG A C 1
ATOM 699 O O . ARG A 1 84 ? 3.826 -4.484 10.930 1.00 92.75 84 ARG A O 1
ATOM 706 N N . LYS A 1 85 ? 2.152 -4.844 9.467 1.00 94.38 85 LYS A N 1
ATOM 707 C CA . LYS A 1 85 ? 2.917 -5.642 8.504 1.00 94.38 85 LYS A CA 1
ATOM 708 C C . LYS A 1 85 ? 3.238 -4.803 7.273 1.00 94.38 85 LYS A C 1
ATOM 710 O O . LYS A 1 85 ? 2.330 -4.348 6.581 1.00 94.38 85 LYS A O 1
ATOM 715 N N . LYS A 1 86 ? 4.523 -4.617 6.976 1.00 94.31 86 LYS A N 1
ATOM 716 C CA . LYS A 1 86 ? 4.966 -4.024 5.709 1.00 94.31 86 LYS A CA 1
ATOM 717 C C . LYS A 1 86 ? 4.796 -5.039 4.575 1.00 94.31 86 LYS A C 1
ATOM 719 O O . LYS A 1 86 ? 5.128 -6.210 4.754 1.00 94.31 86 LYS A O 1
ATOM 724 N N . LEU A 1 87 ? 4.273 -4.594 3.437 1.00 93.31 87 LEU A N 1
ATOM 725 C CA . LEU A 1 87 ? 4.190 -5.399 2.221 1.00 93.31 87 LEU A CA 1
ATOM 726 C C . LEU A 1 87 ? 5.477 -5.208 1.407 1.00 93.31 87 LEU A C 1
ATOM 728 O O . LEU A 1 87 ? 5.925 -4.075 1.212 1.00 93.31 87 LEU A O 1
ATOM 732 N N . ASN A 1 88 ? 6.079 -6.309 0.956 1.00 90.44 88 ASN A N 1
ATOM 733 C CA . ASN A 1 88 ? 7.369 -6.307 0.270 1.00 90.44 88 ASN A CA 1
ATOM 734 C C . ASN A 1 88 ? 7.182 -6.788 -1.173 1.00 90.44 88 ASN A C 1
ATOM 736 O O . ASN A 1 88 ? 6.848 -7.947 -1.387 1.00 90.44 88 ASN A O 1
ATOM 740 N N . TYR A 1 89 ? 7.427 -5.900 -2.141 1.00 87.25 89 TYR A N 1
ATOM 741 C CA . TYR A 1 89 ? 7.223 -6.166 -3.574 1.00 87.25 89 TYR A CA 1
ATOM 742 C C . TYR A 1 89 ? 8.452 -5.853 -4.440 1.00 87.25 89 TYR A C 1
ATOM 744 O O . TYR A 1 89 ? 8.345 -5.781 -5.658 1.00 87.25 89 TYR A O 1
ATOM 752 N N . SER A 1 90 ? 9.611 -5.604 -3.826 1.00 74.00 90 SER A N 1
ATOM 753 C CA . SER A 1 90 ? 10.844 -5.232 -4.528 1.00 74.00 90 SER A CA 1
ATOM 754 C C . SER A 1 90 ? 11.265 -6.282 -5.557 1.00 74.00 90 SER A C 1
ATOM 756 O O . SER A 1 90 ? 11.234 -7.474 -5.261 1.00 74.00 90 SER A O 1
ATOM 758 N N . ALA A 1 91 ? 11.776 -5.833 -6.706 1.00 64.31 91 ALA A N 1
ATOM 759 C CA . ALA A 1 91 ? 12.205 -6.672 -7.833 1.00 64.31 91 ALA A CA 1
ATOM 760 C C . ALA A 1 91 ? 13.365 -7.665 -7.547 1.00 64.31 91 ALA A C 1
ATOM 762 O O . ALA A 1 91 ? 13.862 -8.296 -8.471 1.00 64.31 91 ALA A O 1
ATOM 763 N N . SER A 1 92 ? 13.800 -7.829 -6.293 1.00 52.66 92 SER A N 1
ATOM 764 C CA . SER A 1 92 ? 14.900 -8.723 -5.888 1.00 52.66 92 SER A CA 1
ATOM 765 C C . SER A 1 92 ? 14.450 -10.055 -5.277 1.00 52.66 92 SER A C 1
ATOM 767 O O . SER A 1 92 ? 15.260 -10.741 -4.669 1.00 52.66 92 SER A O 1
ATOM 769 N N . SER A 1 93 ? 13.185 -10.453 -5.433 1.00 44.28 93 SER A N 1
ATOM 770 C CA . SER A 1 93 ? 12.726 -11.799 -5.037 1.00 44.28 93 SER A CA 1
ATOM 771 C C . SER A 1 93 ? 12.933 -12.872 -6.115 1.00 44.28 93 SER A C 1
ATOM 773 O O . SER A 1 93 ? 12.517 -14.008 -5.920 1.00 44.28 93 SER A O 1
ATOM 775 N N . ALA A 1 94 ? 13.589 -12.536 -7.229 1.00 42.19 94 ALA A N 1
ATOM 776 C CA . ALA A 1 94 ? 14.120 -13.510 -8.177 1.00 42.19 94 ALA A CA 1
ATOM 777 C C . ALA A 1 94 ? 15.608 -13.744 -7.868 1.00 42.19 94 ALA A C 1
ATOM 779 O O . ALA A 1 94 ? 16.488 -13.073 -8.411 1.00 42.19 94 ALA A O 1
ATOM 780 N N . SER A 1 95 ? 15.892 -14.642 -6.930 1.00 34.94 95 SER A N 1
ATOM 781 C CA . SER A 1 95 ? 17.207 -15.264 -6.730 1.00 34.94 95 SER A CA 1
ATOM 782 C C . SER A 1 95 ? 17.004 -16.661 -6.175 1.00 34.94 95 SER A C 1
ATOM 784 O O . SER A 1 95 ? 16.204 -16.781 -5.220 1.00 34.94 95 SER A O 1
#

Sequence (95 aa):
MAESRDVLAEIRRDLENYVGKRVRIRANKGRRRIVEREGTLEKTYPNLFVVKLDEEYQNRRLSYTYTDLLTAMVEVSVYNGKERKKLNYSASSAS

Foldseek 3Di:
DVVVLVLQVVLLVVVVVQAQFKKWKWAAPDDPDIDIFIFGFHDGDSFWTKGQGPVVVVRDIDIDGSVCQQVVNMWMWTDDPPDIHTDHSHPPPPD

Radius of gyration: 13.24 Å; Cα contacts (8 Å, |Δi|>4): 162; chains: 1; bounding box: 28×31×38 Å